Protein AF-A0A0S1X8Y9-F1 (afdb_monomer_lite)

Radius of gyration: 23.54 Å; chains: 1; bounding box: 61×49×36 Å

Foldseek 3Di:
DDDPDPPVLQVVLQVQLPDPPDPHSVVSNVVSVNDDDPVVVVVVVVCCVVVVPPPDDDDDDDDDDDDDDDDDDDDDDPPPPPPPVVVVLLVVLVVLLVLLVVCVVVVVPVVSLVVVLVVLVVVLVVLVVPCVVCVSVNVLSVVSSVCSVVVVSVVSNVVSVVD

Secondary structure (DSSP, 8-state):
---S---HHHHHHHHHHTSTT-S-HHHHHHHTT-PPPHHHHHHHHHHHHHTT------------------------------HHHHHHHHHHHHHHHHHHHHHHHTTT-HHHHHHHHHHHHHHHHHHTTSTTTSHHHHHHHHHHHHHHHTT-HHHHHHHHH--

Sequence (163 aa):
MWPKDHNIKHLRAMREAFSSDTRDPVRTLKAAGIDITEELEELRNIIAEISGKKLKKTKKAKRRKQLTVLKSGQVQNSTEFDTSQGEELRVEAQKLLGILQGLKFANYSTEAVERAVEGLENELSALLENPKENLGLIGLYSTVVYLLREGKFEKLEKFLREL

pLDDT: mean 75.37, std 21.26, range [34.78, 97.56]

Organism: Thermococcus barophilus (NCBI:txid55802)

Structure (mmCIF, N/CA/C/O backbone):
data_AF-A0A0S1X8Y9-F1
#
_entry.id   AF-A0A0S1X8Y9-F1
#
loop_
_atom_site.group_PDB
_atom_site.id
_atom_site.type_symbol
_atom_site.label_atom_id
_atom_site.label_alt_id
_atom_site.label_comp_id
_atom_site.label_asym_id
_atom_site.label_entity_id
_atom_site.label_seq_id
_atom_site.pdbx_PDB_ins_code
_atom_site.Cartn_x
_atom_site.Cartn_y
_atom_site.Cartn_z
_atom_site.occupancy
_atom_site.B_iso_or_equiv
_atom_site.auth_seq_id
_atom_site.auth_comp_id
_atom_site.auth_asym_id
_atom_site.auth_atom_id
_atom_site.pdbx_PDB_model_num
ATOM 1 N N . MET A 1 1 ? 28.430 13.823 -5.086 1.00 38.16 1 MET A N 1
ATOM 2 C CA . MET A 1 1 ? 29.294 14.261 -6.205 1.00 38.16 1 MET A CA 1
ATOM 3 C C . MET A 1 1 ? 29.805 12.998 -6.891 1.00 38.16 1 MET A C 1
ATOM 5 O O . MET A 1 1 ? 30.506 12.238 -6.242 1.00 38.16 1 MET A O 1
ATOM 9 N N . TRP A 1 2 ? 29.356 12.687 -8.111 1.00 44.44 2 TRP A N 1
ATOM 10 C CA . TRP A 1 2 ? 29.771 11.459 -8.813 1.00 44.44 2 TRP A CA 1
ATOM 11 C C . TRP A 1 2 ? 31.185 11.629 -9.410 1.00 44.44 2 TRP A C 1
ATOM 13 O O . TRP A 1 2 ? 31.463 12.706 -9.949 1.00 44.44 2 TRP A O 1
ATOM 23 N N . PRO A 1 3 ? 32.087 10.629 -9.326 1.00 49.31 3 PRO A N 1
ATOM 24 C CA . PRO A 1 3 ? 33.434 10.743 -9.887 1.00 49.31 3 PRO A CA 1
ATOM 25 C C . PRO A 1 3 ? 33.386 10.835 -11.419 1.00 49.31 3 PRO A C 1
ATOM 27 O O . PRO A 1 3 ? 32.669 10.075 -12.065 1.00 49.31 3 PRO A O 1
ATOM 30 N N . LYS A 1 4 ? 34.158 11.761 -12.004 1.00 54.94 4 LYS A N 1
ATOM 31 C CA . LYS A 1 4 ? 34.185 12.039 -13.457 1.00 54.94 4 LYS A CA 1
ATOM 32 C C . LYS A 1 4 ? 34.905 10.960 -14.279 1.00 54.94 4 LYS A C 1
ATOM 34 O O . LYS A 1 4 ? 34.745 10.902 -15.499 1.00 54.94 4 LYS A O 1
ATOM 39 N N . ASP A 1 5 ? 35.642 10.077 -13.614 1.00 57.56 5 ASP A N 1
ATOM 40 C CA . ASP A 1 5 ? 36.358 8.983 -14.253 1.00 57.56 5 ASP A CA 1
ATOM 41 C C . ASP A 1 5 ? 35.433 7.775 -14.390 1.00 57.56 5 ASP A C 1
ATOM 43 O O . ASP A 1 5 ? 35.172 7.044 -13.431 1.00 57.56 5 ASP A O 1
ATOM 47 N N . HIS A 1 6 ? 34.943 7.556 -15.611 1.00 56.53 6 HIS A N 1
ATOM 48 C CA . HIS A 1 6 ? 34.127 6.407 -16.005 1.00 56.53 6 HIS A CA 1
ATOM 49 C C . HIS A 1 6 ? 34.981 5.131 -16.054 1.00 56.53 6 HIS A C 1
ATOM 51 O O . HIS A 1 6 ? 35.112 4.464 -17.082 1.00 56.53 6 HIS A O 1
ATOM 57 N N . ASN A 1 7 ? 35.626 4.792 -14.941 1.00 67.31 7 ASN A N 1
ATOM 58 C CA . ASN A 1 7 ? 36.421 3.590 -14.847 1.00 67.31 7 ASN A CA 1
ATOM 59 C C . ASN A 1 7 ? 35.464 2.399 -14.762 1.00 67.31 7 ASN A C 1
ATOM 61 O O . ASN A 1 7 ? 34.864 2.130 -13.724 1.00 67.31 7 ASN A O 1
ATOM 65 N N . ILE A 1 8 ? 35.329 1.666 -15.868 1.00 66.88 8 ILE A N 1
ATOM 66 C CA . ILE A 1 8 ? 34.498 0.454 -15.985 1.00 66.88 8 ILE A CA 1
ATOM 67 C C . ILE A 1 8 ? 34.817 -0.545 -14.857 1.00 66.88 8 ILE A C 1
ATOM 69 O O . ILE A 1 8 ? 33.945 -1.290 -14.407 1.00 66.88 8 ILE A O 1
ATOM 73 N N . LYS A 1 9 ? 36.057 -0.529 -14.345 1.00 69.56 9 LYS A N 1
ATOM 74 C CA . LYS A 1 9 ? 36.463 -1.327 -13.183 1.00 69.56 9 LYS A CA 1
ATOM 75 C C . LYS A 1 9 ? 35.730 -0.919 -11.901 1.00 69.56 9 LYS A C 1
ATOM 77 O O . LYS A 1 9 ? 35.359 -1.805 -11.143 1.00 69.56 9 LYS A O 1
ATOM 82 N N . HIS A 1 10 ? 35.471 0.371 -11.681 1.00 68.62 10 HIS A N 1
ATOM 83 C CA . HIS A 1 10 ? 34.726 0.857 -10.515 1.00 68.62 10 HIS A CA 1
ATOM 84 C C . HIS A 1 10 ? 33.254 0.448 -10.582 1.00 68.62 10 HIS A C 1
ATOM 86 O O . HIS A 1 10 ? 32.719 -0.048 -9.598 1.00 68.62 10 HIS A O 1
ATOM 92 N N . LEU A 1 11 ? 32.619 0.562 -11.753 1.00 72.31 11 LEU A N 1
ATOM 93 C CA . LEU A 1 11 ? 31.230 0.125 -11.938 1.00 72.31 11 LEU A CA 1
ATOM 94 C C . LEU A 1 11 ? 31.081 -1.385 -11.735 1.00 72.31 11 LEU A C 1
ATOM 96 O O . LEU A 1 11 ? 30.145 -1.841 -11.079 1.00 72.31 11 LEU A O 1
ATOM 100 N N . ARG A 1 12 ? 32.037 -2.171 -12.247 1.00 75.00 12 ARG A N 1
ATOM 101 C CA . ARG A 1 12 ? 32.067 -3.619 -12.017 1.00 75.00 12 ARG A CA 1
ATOM 102 C C . ARG A 1 12 ? 32.260 -3.943 -10.537 1.00 75.00 12 ARG A C 1
ATOM 104 O O . ARG A 1 12 ? 31.556 -4.800 -10.023 1.00 75.00 12 ARG A O 1
ATOM 111 N N . ALA A 1 13 ? 33.154 -3.235 -9.854 1.00 72.94 13 ALA A N 1
ATOM 112 C CA . ALA A 1 13 ? 33.399 -3.435 -8.432 1.00 72.94 13 ALA A CA 1
ATOM 113 C C . ALA A 1 13 ? 32.224 -3.010 -7.547 1.00 72.94 13 ALA A C 1
ATOM 115 O O . ALA A 1 13 ? 31.956 -3.678 -6.557 1.00 72.94 13 ALA A O 1
ATOM 116 N N . MET A 1 14 ? 31.493 -1.951 -7.908 1.00 72.94 14 MET A N 1
ATOM 117 C CA . MET A 1 14 ? 30.247 -1.570 -7.238 1.00 72.94 14 MET A CA 1
ATOM 118 C C . MET A 1 14 ? 29.174 -2.637 -7.434 1.00 72.94 14 MET A C 1
ATOM 120 O O . MET A 1 14 ? 28.587 -3.097 -6.459 1.00 72.94 14 MET A O 1
ATOM 124 N N . ARG A 1 15 ? 28.971 -3.097 -8.675 1.00 73.69 15 ARG A N 1
ATOM 125 C CA . ARG A 1 15 ? 28.034 -4.189 -8.974 1.00 73.69 15 ARG A CA 1
ATOM 126 C C . ARG A 1 15 ? 28.372 -5.454 -8.189 1.00 73.69 15 ARG A C 1
ATOM 128 O O . ARG A 1 15 ? 27.482 -6.128 -7.688 1.00 73.69 15 ARG A O 1
ATOM 135 N N . GLU A 1 16 ? 29.655 -5.775 -8.089 1.00 75.88 16 GLU A N 1
ATOM 136 C CA . GLU A 1 16 ? 30.121 -6.946 -7.362 1.00 75.88 16 GLU A CA 1
ATOM 137 C C . GLU A 1 16 ? 30.002 -6.745 -5.849 1.00 75.88 16 GLU A C 1
ATOM 139 O O . GLU A 1 16 ? 29.570 -7.657 -5.162 1.00 75.88 16 GLU A O 1
ATOM 144 N N . ALA A 1 17 ? 30.272 -5.552 -5.316 1.00 74.94 17 ALA A N 1
ATOM 145 C CA . ALA A 1 17 ? 30.076 -5.240 -3.903 1.00 74.94 17 ALA A CA 1
ATOM 146 C C . ALA A 1 17 ? 28.610 -5.394 -3.467 1.00 74.94 17 ALA A C 1
ATOM 148 O O . ALA A 1 17 ? 28.351 -6.049 -2.465 1.00 74.94 17 ALA A O 1
ATOM 149 N N . PHE A 1 18 ? 27.655 -4.863 -4.233 1.00 77.50 18 PHE A N 1
ATOM 150 C CA . PHE A 1 18 ? 26.223 -4.934 -3.906 1.00 77.50 18 PHE A CA 1
ATOM 151 C C . PHE A 1 18 ? 25.539 -6.246 -4.321 1.00 77.50 18 PHE A C 1
ATOM 153 O O . PHE A 1 18 ? 24.332 -6.388 -4.143 1.00 77.50 18 PHE A O 1
ATOM 160 N N . SER A 1 19 ? 26.285 -7.214 -4.860 1.00 77.31 19 SER A N 1
ATOM 161 C CA . SER A 1 19 ? 25.747 -8.544 -5.147 1.00 77.31 19 SER A CA 1
ATOM 162 C C . SER A 1 19 ? 25.397 -9.288 -3.854 1.00 77.31 19 SER A C 1
ATOM 164 O O . SER A 1 19 ? 26.156 -9.254 -2.883 1.00 77.31 19 SER A O 1
ATOM 166 N N . SER A 1 20 ? 24.289 -10.034 -3.870 1.00 69.69 20 SER A N 1
ATOM 167 C CA . SER A 1 20 ? 23.832 -10.902 -2.773 1.00 69.69 20 SER A C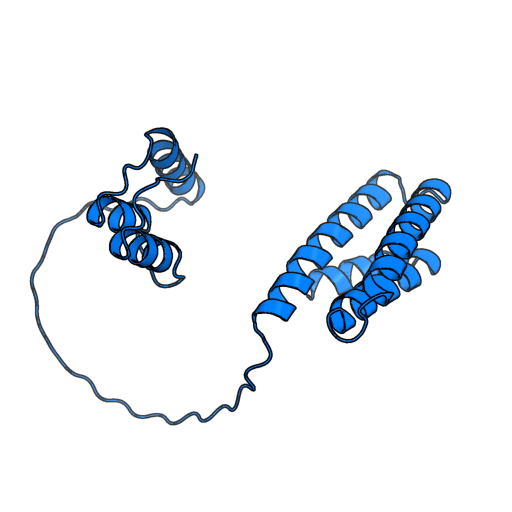A 1
ATOM 168 C C . SER A 1 20 ? 24.861 -11.957 -2.354 1.00 69.69 20 SER A C 1
ATOM 170 O O . SER A 1 20 ? 24.850 -12.426 -1.217 1.00 69.69 20 SER A O 1
ATOM 172 N N . ASP A 1 21 ? 25.773 -12.305 -3.261 1.00 74.75 21 ASP A N 1
ATOM 173 C CA . ASP A 1 21 ? 26.797 -13.330 -3.049 1.00 74.75 21 ASP A CA 1
ATOM 174 C C . ASP A 1 21 ? 28.067 -12.775 -2.385 1.00 74.75 21 ASP A C 1
ATOM 176 O O . ASP A 1 21 ? 28.965 -13.526 -1.978 1.00 74.75 21 ASP A O 1
ATOM 180 N N . THR A 1 22 ? 28.170 -11.450 -2.256 1.00 72.75 22 THR A N 1
ATOM 181 C CA . THR A 1 22 ? 29.396 -10.804 -1.805 1.00 72.75 22 THR A CA 1
ATOM 182 C C . THR A 1 22 ? 29.463 -10.725 -0.294 1.00 72.75 22 THR A C 1
ATOM 184 O O . THR A 1 22 ? 28.776 -9.968 0.385 1.00 72.75 22 THR A O 1
ATOM 187 N N . ARG A 1 23 ? 30.391 -11.511 0.247 1.00 67.94 23 ARG A N 1
ATOM 188 C CA . ARG A 1 23 ? 30.597 -11.657 1.689 1.00 67.94 23 ARG A CA 1
ATOM 189 C C . ARG A 1 23 ? 31.201 -10.419 2.365 1.00 67.94 23 ARG A C 1
ATOM 191 O O . ARG A 1 23 ? 31.077 -10.296 3.580 1.00 67.94 23 ARG A O 1
ATOM 198 N N . ASP A 1 24 ? 31.897 -9.555 1.619 1.00 75.00 24 ASP A N 1
ATOM 199 C CA . ASP A 1 24 ? 32.480 -8.310 2.146 1.00 75.00 24 ASP A CA 1
ATOM 200 C C . ASP A 1 24 ? 32.542 -7.206 1.059 1.00 75.00 24 ASP A C 1
ATOM 202 O O . ASP A 1 24 ? 33.555 -7.090 0.359 1.00 75.00 24 ASP A O 1
ATOM 206 N N . PRO A 1 25 ? 31.467 -6.409 0.891 1.00 72.62 25 PRO A N 1
ATOM 207 C CA . PRO A 1 25 ? 31.355 -5.375 -0.147 1.00 72.62 25 PRO A CA 1
ATOM 208 C C . PRO A 1 25 ? 32.476 -4.333 -0.093 1.00 72.62 25 PRO A C 1
ATOM 210 O O . PRO A 1 25 ? 33.023 -3.932 -1.119 1.00 72.62 25 PRO A O 1
ATOM 213 N N . VAL A 1 26 ? 32.873 -3.934 1.115 1.00 72.88 26 VAL A N 1
ATOM 214 C CA . VAL A 1 26 ? 33.892 -2.902 1.361 1.00 72.88 26 VAL A CA 1
ATOM 215 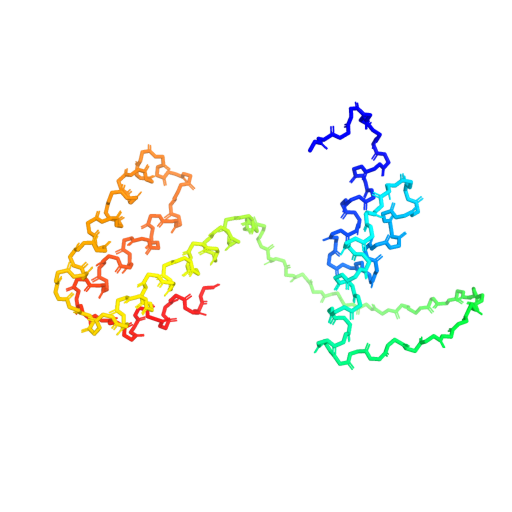C C . VAL A 1 26 ? 35.254 -3.353 0.838 1.00 72.88 26 VAL A C 1
ATOM 217 O O . VAL A 1 26 ? 35.996 -2.583 0.228 1.00 72.88 26 VAL A O 1
ATOM 220 N N . ARG A 1 27 ? 35.583 -4.637 1.011 1.00 73.75 27 ARG A N 1
ATOM 221 C CA . ARG A 1 27 ? 36.835 -5.201 0.501 1.00 73.75 27 ARG A CA 1
ATOM 222 C C . ARG A 1 27 ? 36.885 -5.203 -1.028 1.00 73.75 27 ARG A C 1
ATOM 224 O O . ARG A 1 27 ? 37.957 -4.975 -1.588 1.00 73.75 27 ARG A O 1
ATOM 231 N N . THR A 1 28 ? 35.752 -5.442 -1.682 1.00 74.44 28 THR A N 1
ATOM 232 C CA . THR A 1 28 ? 35.612 -5.401 -3.145 1.00 74.44 28 THR A CA 1
ATOM 233 C C . THR A 1 28 ? 35.786 -3.979 -3.682 1.00 74.44 28 THR A C 1
ATOM 235 O O . THR A 1 28 ? 36.526 -3.774 -4.643 1.00 74.44 28 THR A O 1
ATOM 238 N N . LEU A 1 29 ? 35.199 -2.985 -3.010 1.00 74.62 29 LEU A N 1
ATOM 239 C CA . LEU A 1 29 ? 35.334 -1.566 -3.358 1.00 74.62 29 LEU A CA 1
ATOM 240 C C . LEU A 1 29 ? 36.777 -1.058 -3.169 1.00 74.62 29 LEU A C 1
ATOM 242 O O . LEU A 1 29 ? 37.345 -0.454 -4.080 1.00 74.62 29 LEU A O 1
ATOM 246 N N . LYS A 1 30 ? 37.429 -1.412 -2.053 1.00 73.19 30 LYS A N 1
ATOM 247 C CA . LYS A 1 30 ? 38.832 -1.048 -1.777 1.00 73.19 30 LYS A CA 1
ATOM 248 C C . LYS A 1 30 ? 39.813 -1.696 -2.758 1.00 73.19 30 LYS A C 1
ATOM 250 O O . LYS A 1 30 ? 40.780 -1.067 -3.178 1.00 73.19 30 LYS A O 1
ATOM 255 N N . ALA A 1 31 ? 39.561 -2.942 -3.169 1.00 71.81 31 ALA A N 1
ATOM 256 C CA . ALA A 1 31 ? 40.365 -3.629 -4.185 1.00 71.81 31 ALA A CA 1
ATOM 257 C C . ALA A 1 31 ? 40.266 -2.974 -5.574 1.00 71.81 31 ALA A C 1
ATOM 259 O O . ALA A 1 31 ? 41.164 -3.144 -6.399 1.00 71.81 31 ALA A O 1
ATOM 260 N N . ALA A 1 32 ? 39.195 -2.220 -5.822 1.00 68.06 32 ALA A N 1
ATOM 261 C CA . ALA A 1 32 ? 38.978 -1.487 -7.058 1.00 68.06 32 ALA A CA 1
ATOM 262 C C . ALA A 1 32 ? 39.519 -0.052 -7.033 1.00 68.06 32 ALA A C 1
ATOM 264 O O . ALA A 1 32 ? 39.381 0.640 -8.036 1.00 68.06 32 ALA A O 1
ATOM 265 N N . GLY A 1 33 ? 40.146 0.381 -5.931 1.00 63.72 33 GLY A N 1
ATOM 266 C CA . GLY A 1 33 ? 40.657 1.745 -5.780 1.00 63.72 33 GLY A CA 1
ATOM 267 C C . GLY A 1 33 ? 39.565 2.788 -5.534 1.00 63.72 33 GLY A C 1
ATOM 268 O O . GLY A 1 33 ? 39.816 3.97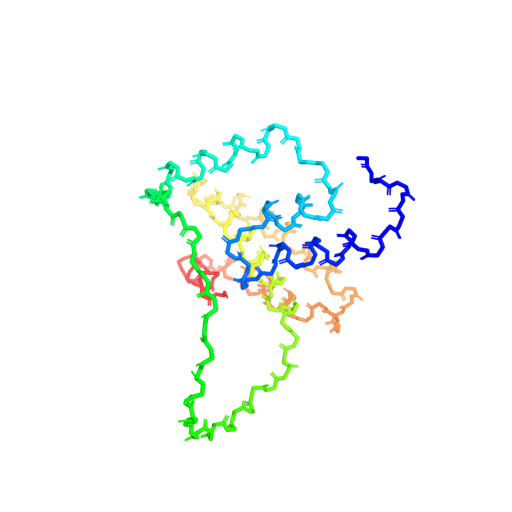5 -5.718 1.00 63.72 33 GLY A O 1
ATOM 269 N N . ILE A 1 34 ? 38.361 2.357 -5.141 1.00 68.25 34 ILE A N 1
ATOM 270 C CA . ILE A 1 34 ? 37.293 3.259 -4.708 1.00 68.25 34 ILE A CA 1
ATOM 271 C C . ILE A 1 34 ? 37.588 3.611 -3.255 1.00 68.25 34 ILE A C 1
ATOM 273 O O . ILE A 1 34 ? 37.580 2.728 -2.394 1.00 68.25 34 ILE A O 1
ATOM 277 N N . ASP A 1 35 ? 37.890 4.883 -3.011 1.00 60.44 35 ASP A N 1
ATOM 278 C CA . ASP A 1 35 ? 38.137 5.378 -1.664 1.00 60.44 35 ASP A CA 1
ATOM 279 C C . ASP A 1 35 ? 36.817 5.390 -0.891 1.00 60.44 35 ASP A C 1
ATOM 281 O O . ASP A 1 35 ? 35.815 5.956 -1.334 1.00 60.44 35 ASP A O 1
ATOM 285 N N . ILE A 1 36 ? 36.803 4.685 0.231 1.00 60.72 36 ILE A N 1
ATOM 286 C CA . ILE A 1 36 ? 35.636 4.544 1.097 1.00 60.72 36 ILE A CA 1
ATOM 287 C C . ILE A 1 36 ? 35.893 5.485 2.264 1.00 60.72 36 ILE A C 1
ATOM 289 O O . ILE A 1 36 ? 36.907 5.351 2.944 1.00 60.72 36 ILE A O 1
ATOM 293 N N . THR A 1 37 ? 35.007 6.457 2.456 1.00 64.50 37 THR A N 1
ATOM 294 C CA . THR A 1 37 ? 35.100 7.432 3.546 1.00 64.50 37 THR A CA 1
ATOM 295 C C . THR A 1 37 ? 35.057 6.738 4.911 1.00 64.50 37 THR A C 1
ATOM 297 O O . THR A 1 37 ? 34.397 5.709 5.065 1.00 64.50 37 THR A O 1
ATOM 300 N N . GLU A 1 38 ? 35.748 7.304 5.908 1.00 60.34 38 GLU A N 1
ATOM 301 C CA . GLU A 1 38 ? 35.846 6.758 7.277 1.00 60.34 38 GLU A CA 1
ATOM 302 C C . GLU A 1 38 ? 34.462 6.474 7.897 1.00 60.34 38 GLU A C 1
ATOM 304 O O . GLU A 1 38 ? 34.267 5.447 8.547 1.00 60.34 38 GLU A O 1
ATOM 309 N N . GLU A 1 39 ? 33.458 7.289 7.560 1.00 54.75 39 GLU A N 1
ATOM 310 C CA . GLU A 1 39 ? 32.051 7.131 7.960 1.00 54.75 39 GLU A CA 1
ATOM 311 C C . GLU A 1 39 ? 31.454 5.751 7.594 1.00 54.75 39 GLU A C 1
ATOM 313 O O . GLU A 1 39 ? 30.654 5.181 8.337 1.00 54.75 39 GLU A O 1
ATOM 318 N N . LEU A 1 40 ? 31.857 5.159 6.463 1.00 62.31 40 LEU A N 1
ATOM 319 C CA . LEU A 1 40 ? 31.381 3.838 6.030 1.00 62.31 40 LEU A CA 1
ATOM 320 C C . LEU A 1 40 ? 32.097 2.686 6.756 1.00 62.31 40 LEU A C 1
ATOM 322 O O . LEU A 1 40 ? 31.519 1.605 6.918 1.00 62.31 40 LEU A O 1
ATOM 326 N N . GLU A 1 41 ? 33.334 2.895 7.222 1.00 63.00 41 GLU A N 1
ATOM 327 C CA . GLU A 1 41 ? 34.033 1.926 8.076 1.00 63.00 41 GLU A CA 1
ATOM 328 C C . GLU A 1 41 ? 33.424 1.893 9.489 1.00 63.00 41 GLU A C 1
ATOM 330 O O . GLU A 1 41 ? 33.277 0.814 10.075 1.00 63.00 41 GLU A O 1
ATOM 335 N N . GLU A 1 42 ? 32.984 3.044 9.999 1.00 65.88 42 GLU A N 1
ATOM 336 C CA . GLU A 1 42 ? 32.253 3.154 11.265 1.00 65.88 42 GLU A CA 1
ATOM 337 C C . GLU A 1 42 ? 30.896 2.446 11.202 1.00 65.88 42 GLU A C 1
ATOM 339 O O . GLU A 1 42 ? 30.589 1.622 12.069 1.00 65.88 42 GLU A O 1
ATOM 344 N N . LEU A 1 43 ? 30.129 2.650 10.126 1.00 65.12 43 LEU A N 1
ATOM 345 C CA . LEU A 1 43 ? 28.861 1.947 9.903 1.00 65.12 43 LEU A CA 1
ATOM 346 C C . LEU A 1 43 ? 29.038 0.423 9.861 1.00 65.12 43 LEU A C 1
ATOM 348 O O . LEU A 1 43 ? 28.205 -0.308 10.398 1.00 65.12 43 LEU A O 1
ATOM 352 N N . ARG A 1 44 ? 30.145 -0.088 9.302 1.00 64.81 44 ARG A N 1
ATOM 353 C CA . ARG A 1 44 ? 30.459 -1.528 9.342 1.00 64.81 44 ARG A CA 1
ATOM 354 C C . ARG A 1 44 ? 30.679 -2.027 10.767 1.00 64.81 44 ARG A C 1
ATOM 356 O O . ARG A 1 44 ? 30.215 -3.120 11.092 1.00 64.81 44 ARG A O 1
ATOM 363 N N . ASN A 1 45 ? 31.393 -1.270 11.597 1.00 68.31 45 ASN A N 1
ATOM 364 C CA . ASN A 1 45 ? 31.625 -1.654 12.989 1.00 68.31 45 ASN A CA 1
ATOM 365 C C . ASN A 1 45 ? 30.316 -1.645 13.788 1.00 68.31 45 ASN A C 1
ATOM 367 O O . ASN A 1 45 ? 30.043 -2.620 14.486 1.00 68.31 45 ASN A O 1
ATOM 371 N N . ILE A 1 46 ? 29.465 -0.635 13.586 1.00 66.81 46 ILE A N 1
ATOM 372 C CA . ILE A 1 46 ? 28.143 -0.532 14.222 1.00 66.81 46 ILE A CA 1
ATOM 373 C C . ILE A 1 46 ? 27.231 -1.689 13.783 1.00 66.81 46 ILE A C 1
ATOM 375 O O . ILE A 1 46 ? 26.617 -2.351 14.617 1.00 66.81 46 ILE A O 1
ATOM 379 N N . ILE A 1 47 ? 27.180 -2.011 12.486 1.00 63.06 47 ILE A N 1
ATOM 380 C CA . ILE A 1 47 ? 26.379 -3.137 11.975 1.00 63.06 47 ILE A CA 1
ATOM 381 C C . ILE A 1 47 ? 26.916 -4.477 12.496 1.00 63.06 47 ILE A C 1
ATOM 383 O O . ILE A 1 47 ? 26.133 -5.365 12.830 1.00 63.06 47 ILE A O 1
ATOM 387 N N . ALA A 1 48 ? 28.237 -4.649 12.591 1.00 60.91 48 ALA A N 1
ATOM 388 C CA . ALA A 1 48 ? 28.835 -5.863 13.146 1.00 60.91 48 ALA A CA 1
ATOM 389 C C . ALA A 1 48 ? 28.533 -6.031 14.647 1.00 60.91 48 ALA A C 1
ATOM 391 O O . ALA A 1 48 ? 28.338 -7.161 15.105 1.00 60.91 48 ALA A O 1
ATOM 392 N N . GLU A 1 49 ? 28.460 -4.923 15.385 1.00 60.47 49 GLU A N 1
ATOM 393 C CA . GLU A 1 49 ? 28.095 -4.871 16.800 1.00 60.47 49 GLU A CA 1
ATOM 394 C C . GLU A 1 49 ? 26.609 -5.190 17.017 1.00 60.47 49 GLU A C 1
ATOM 396 O O . GLU A 1 49 ? 26.288 -6.109 17.772 1.00 60.47 49 GLU A O 1
ATOM 401 N N . ILE A 1 50 ? 25.709 -4.544 16.267 1.00 60.25 50 ILE A N 1
ATOM 402 C CA . ILE A 1 50 ? 24.256 -4.789 16.325 1.00 60.25 50 ILE A CA 1
ATOM 403 C C . ILE A 1 50 ? 23.910 -6.206 15.845 1.00 60.25 50 ILE A C 1
ATOM 405 O O . ILE A 1 50 ? 23.071 -6.885 16.433 1.00 60.25 50 ILE A O 1
ATOM 409 N N . SER A 1 51 ? 24.577 -6.699 14.797 1.00 47.91 51 SER A N 1
ATOM 410 C CA . SER A 1 51 ? 24.311 -8.030 14.235 1.00 47.91 51 SER A CA 1
ATOM 411 C C . SER A 1 51 ? 24.800 -9.177 15.135 1.00 47.91 51 SER A C 1
ATOM 413 O O . SER A 1 51 ? 24.599 -10.341 14.772 1.00 47.91 51 SER A O 1
ATOM 415 N N . GLY A 1 52 ? 25.501 -8.905 16.245 1.00 49.53 52 GLY A N 1
ATOM 416 C CA . GLY A 1 52 ? 26.063 -9.932 17.133 1.00 49.53 52 GLY A CA 1
ATOM 417 C C . GLY A 1 52 ? 27.090 -10.855 16.457 1.00 49.53 52 GLY A C 1
ATOM 418 O O . GLY A 1 52 ? 27.534 -11.854 17.033 1.00 49.53 52 GLY A O 1
ATOM 419 N N . LYS A 1 53 ? 27.497 -10.546 15.220 1.00 48.53 53 LYS A N 1
ATOM 420 C CA . LYS A 1 53 ? 28.445 -11.345 14.448 1.00 48.53 53 LYS A CA 1
ATOM 421 C C . LYS A 1 53 ? 29.855 -10.957 14.869 1.00 48.53 53 LYS A C 1
ATOM 423 O O . LYS A 1 53 ? 30.513 -10.138 14.236 1.00 48.53 53 LYS A O 1
ATOM 428 N N . LYS A 1 54 ? 30.357 -11.617 15.918 1.00 45.88 54 LYS A N 1
ATOM 429 C CA . LYS A 1 54 ? 31.789 -11.622 16.251 1.00 45.88 54 LYS A CA 1
ATOM 430 C C . LYS A 1 54 ? 32.598 -12.039 15.018 1.00 45.88 54 LYS A C 1
ATOM 432 O O . LYS A 1 54 ? 32.655 -13.217 14.661 1.00 45.88 54 LYS A O 1
ATOM 437 N N . LEU A 1 55 ? 33.268 -11.075 14.393 1.00 44.97 55 LEU A N 1
ATOM 438 C CA . LEU A 1 55 ? 34.289 -11.317 13.381 1.00 44.97 55 LEU A CA 1
ATOM 439 C C . LEU A 1 55 ? 35.456 -12.072 14.029 1.00 44.97 55 LEU A C 1
ATOM 441 O O . LEU A 1 55 ? 36.331 -11.491 14.673 1.00 44.97 55 LEU A O 1
ATOM 445 N N . LYS A 1 56 ? 35.492 -13.394 13.837 1.00 41.81 56 LYS A N 1
ATOM 446 C CA . LYS A 1 56 ? 36.706 -14.180 14.065 1.00 41.81 56 LYS A CA 1
ATOM 447 C C . LYS A 1 56 ? 37.748 -13.756 13.029 1.00 41.81 56 LYS A C 1
ATOM 449 O O . LYS A 1 56 ? 37.705 -14.166 11.871 1.00 41.81 56 LYS A O 1
ATOM 454 N N . LYS A 1 57 ? 38.714 -12.946 13.461 1.00 47.66 57 LYS A N 1
ATOM 455 C CA . LYS A 1 57 ? 40.008 -12.824 12.786 1.00 47.66 57 LYS A CA 1
ATOM 456 C C . LYS A 1 57 ? 40.682 -14.196 12.818 1.00 47.66 57 LYS A C 1
ATOM 458 O O . LYS A 1 57 ? 41.105 -14.593 13.892 1.00 47.66 57 LYS A O 1
ATOM 463 N N . THR A 1 58 ? 40.874 -14.858 11.675 1.00 39.09 58 THR A N 1
ATOM 464 C CA . THR A 1 58 ? 42.075 -15.687 11.445 1.00 39.09 58 THR A CA 1
ATOM 465 C C . THR A 1 58 ? 42.288 -16.069 9.974 1.00 39.09 58 THR A C 1
ATOM 467 O O . THR A 1 58 ? 41.560 -16.854 9.387 1.00 39.09 58 THR A O 1
ATOM 470 N N . LYS A 1 59 ? 43.388 -15.516 9.446 1.00 38.94 59 LYS A N 1
ATOM 471 C CA . LYS A 1 59 ? 44.497 -16.163 8.717 1.00 38.94 59 LYS A CA 1
ATOM 472 C C . LYS A 1 59 ? 44.227 -16.929 7.404 1.00 38.94 59 LYS A C 1
ATOM 474 O O . LYS A 1 59 ? 43.535 -17.933 7.330 1.00 38.94 59 LYS A O 1
ATOM 479 N N . LYS A 1 60 ? 44.959 -16.453 6.389 1.00 39.66 60 LYS A N 1
ATOM 480 C CA . LYS A 1 60 ? 45.284 -17.054 5.087 1.00 39.66 60 LYS A CA 1
ATOM 481 C C . LYS A 1 60 ? 45.558 -18.566 5.178 1.00 39.66 60 LYS A C 1
ATOM 483 O O . LYS A 1 60 ? 46.439 -18.967 5.933 1.00 39.66 60 LYS A O 1
ATOM 488 N N . ALA A 1 61 ? 44.950 -19.356 4.292 1.00 35.97 61 ALA A N 1
ATOM 489 C CA . ALA A 1 61 ? 45.498 -20.647 3.875 1.00 35.97 61 ALA A CA 1
ATOM 490 C C . ALA A 1 61 ? 45.107 -20.997 2.424 1.00 35.97 61 ALA A C 1
ATOM 492 O O . ALA A 1 61 ? 43.961 -20.881 2.006 1.00 35.97 61 ALA A O 1
ATOM 493 N N . LYS A 1 62 ? 46.145 -21.376 1.676 1.00 37.59 62 LYS A N 1
ATOM 494 C CA . LYS A 1 62 ? 46.251 -21.854 0.288 1.00 37.59 62 LYS A CA 1
ATOM 495 C C . LYS A 1 62 ? 45.166 -22.839 -0.197 1.00 37.59 62 LYS A C 1
ATOM 497 O O . LYS A 1 62 ? 44.848 -23.799 0.488 1.00 37.59 62 LYS A O 1
ATOM 502 N N . ARG A 1 63 ? 44.796 -22.662 -1.479 1.00 43.16 63 ARG A N 1
ATOM 503 C CA . ARG A 1 63 ? 44.573 -23.672 -2.548 1.00 43.16 63 ARG A CA 1
ATOM 504 C C . ARG A 1 63 ? 44.435 -25.148 -2.115 1.00 43.16 63 ARG A C 1
ATOM 506 O O . ARG A 1 63 ? 45.442 -25.749 -1.748 1.00 43.16 63 ARG A O 1
ATOM 513 N N . ARG A 1 64 ? 43.322 -25.793 -2.499 1.00 41.41 64 ARG A N 1
ATOM 514 C CA . ARG A 1 64 ? 43.356 -27.055 -3.272 1.00 41.41 64 ARG A CA 1
ATOM 515 C C . ARG A 1 64 ? 42.000 -27.388 -3.910 1.00 41.41 64 ARG A C 1
ATOM 517 O O . ARG A 1 64 ? 40.960 -27.233 -3.290 1.00 41.41 64 ARG A O 1
ATOM 524 N N . LYS A 1 65 ? 42.070 -27.819 -5.172 1.00 43.81 65 LYS A N 1
ATOM 525 C CA . LYS A 1 65 ? 40.989 -28.378 -5.996 1.00 43.81 65 LYS A CA 1
ATOM 526 C C . LYS A 1 65 ? 40.465 -29.690 -5.398 1.00 43.81 65 LYS A C 1
ATOM 528 O O . LYS A 1 65 ? 41.296 -30.473 -4.946 1.00 43.81 65 LYS A O 1
ATOM 533 N N . GLN A 1 66 ? 39.163 -29.941 -5.541 1.00 39.53 66 GLN A N 1
ATOM 534 C CA . GLN A 1 66 ? 38.503 -31.222 -5.879 1.00 39.53 66 GLN A CA 1
ATOM 535 C C . GLN A 1 66 ? 36.989 -30.934 -5.875 1.00 39.53 66 GLN A C 1
ATOM 537 O O . GLN A 1 66 ? 36.463 -30.471 -4.874 1.00 39.53 66 GLN A O 1
ATOM 542 N N . LEU A 1 67 ? 36.326 -30.837 -7.029 1.00 45.69 67 LEU A N 1
ATOM 543 C CA . LEU A 1 67 ? 35.730 -31.948 -7.784 1.00 45.69 67 LEU A CA 1
ATOM 544 C C . LEU A 1 67 ? 34.905 -32.895 -6.899 1.00 45.69 67 LEU A C 1
ATOM 546 O O . LEU A 1 67 ? 35.419 -33.897 -6.417 1.00 45.69 67 LEU A O 1
ATOM 550 N N . THR A 1 68 ? 33.611 -32.610 -6.788 1.00 40.19 68 THR A N 1
ATOM 551 C CA . THR A 1 68 ? 32.575 -33.630 -6.622 1.00 40.19 68 THR A CA 1
ATOM 552 C C . THR A 1 68 ? 31.378 -33.262 -7.488 1.00 40.19 68 THR A C 1
ATOM 554 O O . THR A 1 68 ? 30.719 -32.241 -7.322 1.00 40.19 68 THR A O 1
ATOM 557 N N . VAL A 1 69 ? 31.172 -34.123 -8.477 1.00 45.25 69 VAL A N 1
ATOM 558 C CA . VAL A 1 69 ? 29.945 -34.319 -9.242 1.00 45.25 69 VAL A CA 1
ATOM 559 C C . VAL A 1 69 ? 28.812 -34.617 -8.265 1.00 45.25 69 VAL A C 1
ATOM 561 O O . VAL A 1 69 ? 29.009 -35.461 -7.400 1.00 45.25 69 VAL A O 1
ATOM 564 N N . LEU A 1 70 ? 27.639 -34.007 -8.442 1.00 40.97 70 LEU A N 1
ATOM 565 C CA . LEU A 1 70 ? 26.361 -34.710 -8.334 1.00 40.97 70 LEU A CA 1
ATOM 566 C C . LEU A 1 70 ? 25.269 -33.955 -9.096 1.00 40.97 70 LEU A C 1
ATOM 568 O O . LEU A 1 70 ? 25.233 -32.733 -9.189 1.00 40.97 70 LEU A O 1
ATOM 572 N N . LYS A 1 71 ? 24.449 -34.782 -9.724 1.00 43.59 71 LYS A N 1
ATOM 573 C CA . LYS A 1 71 ? 23.527 -34.542 -10.817 1.00 43.59 71 LYS A CA 1
ATOM 574 C C . LYS A 1 71 ? 22.115 -34.516 -10.242 1.00 43.59 71 LYS A C 1
ATOM 576 O O . LYS A 1 71 ? 21.681 -35.519 -9.694 1.00 43.59 71 LYS A O 1
ATOM 581 N N . SER A 1 72 ? 21.409 -33.413 -10.437 1.00 34.78 72 SER A N 1
ATOM 582 C CA . SER A 1 72 ? 19.943 -33.311 -10.433 1.00 34.78 72 SER A CA 1
ATOM 583 C C . SER A 1 72 ? 19.640 -31.893 -10.924 1.00 34.78 72 SER A C 1
ATOM 585 O O . SER A 1 72 ? 20.004 -30.930 -10.268 1.00 34.78 72 SER A O 1
ATOM 587 N N . GLY A 1 73 ? 19.127 -31.671 -12.128 1.00 38.78 73 GLY A N 1
ATOM 588 C CA . GLY A 1 73 ? 17.924 -32.330 -12.608 1.00 38.78 73 GLY A CA 1
ATOM 589 C C . GLY A 1 73 ? 16.708 -31.712 -11.926 1.00 38.78 73 GLY A C 1
ATOM 590 O O . GLY A 1 73 ? 15.942 -32.434 -11.306 1.00 38.78 73 GLY A O 1
ATOM 591 N N . GLN A 1 74 ? 16.559 -30.388 -12.005 1.00 38.88 74 GLN A N 1
ATOM 592 C CA . GLN A 1 74 ? 15.282 -29.734 -11.763 1.00 38.88 74 GLN A CA 1
ATOM 593 C C . GLN A 1 74 ? 15.131 -28.584 -12.758 1.00 38.88 74 GLN A C 1
ATOM 595 O O . GLN A 1 74 ? 15.628 -27.478 -12.575 1.00 38.88 74 GLN A O 1
ATOM 600 N N . VAL A 1 75 ? 14.482 -28.918 -13.870 1.00 47.38 75 VAL A N 1
ATOM 601 C CA . VAL A 1 75 ? 13.789 -27.955 -14.717 1.00 47.38 75 VAL A CA 1
ATOM 602 C C . VAL A 1 75 ? 12.609 -27.448 -13.893 1.00 47.38 75 VAL A C 1
ATOM 604 O O . VAL A 1 75 ? 11.638 -28.166 -13.673 1.00 47.38 75 VAL A O 1
ATOM 607 N N . GLN A 1 76 ? 12.732 -26.225 -13.400 1.00 41.66 76 GLN A N 1
ATOM 608 C CA . GLN A 1 76 ? 11.623 -25.321 -13.120 1.00 41.66 76 GLN A CA 1
ATOM 609 C C . GLN A 1 76 ? 12.072 -24.035 -13.823 1.00 41.66 76 GLN A C 1
ATOM 611 O O . GLN A 1 76 ? 12.986 -23.369 -13.364 1.00 41.66 76 GLN A O 1
ATOM 616 N N . ASN A 1 77 ? 11.694 -23.783 -15.076 1.00 41.91 77 ASN A N 1
ATOM 617 C CA . ASN A 1 77 ? 10.399 -23.203 -15.435 1.00 41.91 77 ASN A CA 1
ATOM 618 C C . ASN A 1 77 ? 9.841 -22.276 -14.340 1.00 41.91 77 ASN A C 1
ATOM 620 O O . ASN A 1 77 ? 8.679 -22.377 -13.969 1.00 41.91 77 ASN A O 1
ATOM 624 N N . SER A 1 78 ? 10.670 -21.379 -13.808 1.00 42.50 78 SER A N 1
ATOM 625 C CA . SER A 1 78 ? 10.196 -20.093 -13.314 1.00 42.50 78 SER A CA 1
ATOM 626 C C . SER A 1 78 ? 10.349 -19.119 -14.468 1.00 42.50 78 SER A C 1
ATOM 628 O O . SER A 1 78 ? 11.453 -18.679 -14.784 1.00 42.50 78 SER A O 1
ATOM 630 N N . THR A 1 79 ? 9.228 -18.877 -15.139 1.00 42.03 79 THR A N 1
ATOM 631 C CA . THR A 1 79 ? 8.984 -17.716 -15.983 1.00 42.03 79 THR A CA 1
ATOM 632 C C . THR A 1 79 ? 9.751 -16.526 -15.420 1.00 42.03 79 THR A C 1
ATOM 634 O O . THR A 1 79 ? 9.606 -16.211 -14.239 1.00 42.03 79 THR A O 1
ATOM 637 N N . GLU A 1 80 ? 10.583 -15.914 -16.255 1.00 43.38 80 GLU A N 1
ATOM 638 C CA . GLU A 1 80 ? 11.211 -14.616 -16.033 1.00 43.38 80 GLU A CA 1
ATOM 639 C C . GLU A 1 80 ? 10.090 -13.566 -15.927 1.00 43.38 80 GLU A C 1
ATOM 641 O O . GLU A 1 80 ? 9.817 -12.811 -16.852 1.00 43.38 80 GLU A O 1
ATOM 646 N N . PHE A 1 81 ? 9.337 -13.602 -14.828 1.00 41.62 81 PHE A N 1
ATOM 647 C CA . PHE A 1 81 ? 8.432 -12.540 -14.440 1.00 41.62 81 PHE A CA 1
ATOM 648 C C . PHE A 1 81 ? 9.308 -11.499 -13.771 1.00 41.62 81 PHE A C 1
ATOM 650 O O . PHE A 1 81 ? 9.815 -11.707 -12.670 1.00 41.62 81 PHE A O 1
ATOM 657 N N . ASP A 1 82 ? 9.546 -10.453 -14.546 1.00 50.09 82 ASP A N 1
ATOM 658 C CA . ASP A 1 82 ? 10.255 -9.223 -14.250 1.00 50.09 82 ASP A CA 1
ATOM 659 C C . ASP A 1 82 ? 10.441 -8.967 -12.742 1.00 50.09 82 ASP A C 1
ATOM 661 O O . ASP A 1 82 ? 9.581 -8.403 -12.061 1.00 50.09 82 ASP A O 1
ATOM 665 N N . THR A 1 83 ? 11.578 -9.413 -12.194 1.00 58.00 83 THR A N 1
ATOM 666 C CA . THR A 1 83 ? 11.951 -9.227 -10.778 1.00 58.00 83 THR A CA 1
ATOM 667 C C . THR A 1 83 ? 11.876 -7.761 -10.346 1.00 58.00 83 THR A C 1
ATOM 669 O O . THR A 1 83 ? 11.715 -7.476 -9.164 1.00 58.00 83 THR A O 1
ATOM 672 N N . SER A 1 84 ? 11.954 -6.833 -11.299 1.00 65.50 84 SER A N 1
ATOM 673 C CA . SER A 1 84 ? 11.854 -5.395 -11.078 1.00 65.50 84 SER A CA 1
ATOM 674 C C . SER A 1 84 ? 10.450 -4.939 -10.672 1.00 65.50 84 SER A C 1
ATOM 676 O O . SER A 1 84 ? 10.336 -4.125 -9.760 1.00 65.50 84 SER A O 1
ATOM 678 N N . GLN A 1 85 ? 9.387 -5.494 -11.267 1.00 65.44 85 GLN A N 1
ATOM 679 C CA . GLN A 1 85 ? 8.013 -5.106 -10.918 1.00 65.44 85 GLN A CA 1
ATOM 680 C C . GLN A 1 85 ? 7.596 -5.632 -9.539 1.00 65.44 85 GLN A C 1
ATOM 682 O O . GLN A 1 85 ? 6.870 -4.965 -8.806 1.00 65.44 85 GLN A O 1
ATOM 687 N N . GLY A 1 86 ? 8.078 -6.818 -9.153 1.00 78.75 86 GLY A N 1
ATOM 688 C CA . GLY A 1 86 ? 7.819 -7.374 -7.821 1.00 78.75 86 GLY A CA 1
ATOM 689 C C . GLY A 1 86 ? 8.458 -6.553 -6.697 1.00 78.75 86 GLY A C 1
ATOM 690 O O . GLY A 1 86 ? 7.832 -6.332 -5.663 1.00 78.75 86 GLY A O 1
ATOM 691 N N . GLU A 1 87 ? 9.682 -6.066 -6.908 1.00 85.25 87 GLU A N 1
ATOM 692 C CA . GLU A 1 87 ? 10.368 -5.198 -5.944 1.00 85.25 87 GLU A CA 1
ATOM 693 C C . GLU A 1 87 ? 9.692 -3.823 -5.827 1.00 85.25 87 GLU A C 1
ATOM 695 O O . GLU A 1 87 ? 9.515 -3.325 -4.718 1.00 85.25 87 GLU A O 1
ATOM 700 N N . GLU A 1 88 ? 9.235 -3.236 -6.938 1.00 90.88 88 GLU A N 1
ATOM 701 C CA . GLU A 1 88 ? 8.488 -1.970 -6.922 1.00 90.88 88 GLU A CA 1
ATOM 702 C C . GLU A 1 88 ? 7.180 -2.083 -6.123 1.00 90.88 88 GLU A C 1
ATOM 704 O O . GLU A 1 88 ? 6.911 -1.260 -5.246 1.00 90.88 88 GLU A O 1
ATOM 709 N N . LEU A 1 89 ? 6.412 -3.159 -6.332 1.00 92.31 89 LEU A N 1
ATOM 710 C CA . LEU A 1 89 ? 5.185 -3.419 -5.573 1.00 92.31 89 LEU A CA 1
ATOM 711 C C . LEU A 1 89 ? 5.436 -3.570 -4.072 1.00 92.31 89 LEU A C 1
ATOM 713 O O . LEU A 1 89 ? 4.621 -3.119 -3.268 1.00 92.31 89 LEU A O 1
ATOM 717 N N . ARG A 1 90 ? 6.555 -4.188 -3.684 1.00 93.31 90 ARG A N 1
ATOM 718 C CA . ARG A 1 90 ? 6.938 -4.356 -2.276 1.00 93.31 90 ARG A CA 1
ATOM 719 C C . ARG A 1 90 ? 7.299 -3.041 -1.610 1.00 93.31 90 ARG A C 1
ATOM 721 O O . ARG A 1 90 ? 6.845 -2.774 -0.497 1.00 93.31 90 ARG A O 1
ATOM 728 N N . VAL A 1 91 ? 8.097 -2.220 -2.289 1.00 95.25 91 VAL A N 1
ATOM 729 C CA . VAL A 1 91 ? 8.460 -0.884 -1.801 1.00 95.25 91 VAL A CA 1
ATOM 730 C C . VAL A 1 91 ? 7.200 -0.046 -1.603 1.00 95.25 91 VAL A C 1
ATOM 732 O O . VAL A 1 91 ? 7.018 0.567 -0.548 1.00 95.25 91 VAL A O 1
ATOM 735 N N . GLU A 1 92 ? 6.287 -0.088 -2.570 1.00 95.69 92 GLU A N 1
ATOM 736 C CA . GLU A 1 92 ? 5.045 0.666 -2.484 1.00 95.69 92 GLU A CA 1
ATOM 737 C C . GLU A 1 92 ? 4.110 0.123 -1.394 1.00 95.69 92 GLU A C 1
ATOM 739 O O . GLU A 1 92 ? 3.562 0.888 -0.599 1.00 95.69 92 GLU A O 1
ATOM 744 N N . ALA A 1 93 ? 3.995 -1.201 -1.251 1.00 96.00 93 ALA A N 1
ATOM 745 C CA . ALA A 1 93 ? 3.238 -1.820 -0.164 1.00 96.00 93 ALA A CA 1
ATOM 746 C C . ALA A 1 93 ? 3.759 -1.390 1.218 1.00 96.00 93 ALA A C 1
ATOM 748 O O . ALA A 1 93 ? 2.967 -1.138 2.132 1.00 96.00 93 ALA A O 1
ATOM 749 N N . GLN A 1 94 ? 5.076 -1.226 1.373 1.00 96.44 94 GLN A N 1
ATOM 750 C CA . GLN A 1 94 ? 5.679 -0.734 2.611 1.00 96.44 94 GLN A CA 1
ATOM 751 C C . GLN A 1 94 ? 5.329 0.737 2.895 1.00 96.44 94 GLN A C 1
ATOM 753 O O . GLN A 1 94 ? 5.045 1.084 4.047 1.00 96.44 94 GLN A O 1
ATOM 758 N N . LYS A 1 95 ? 5.289 1.599 1.870 1.00 97.12 95 LYS A N 1
ATOM 759 C CA . LYS A 1 95 ? 4.814 2.988 2.006 1.00 97.12 95 LYS A CA 1
ATOM 760 C C . LYS A 1 95 ? 3.343 3.020 2.432 1.00 97.12 95 LYS A C 1
ATOM 762 O O . LYS A 1 95 ? 2.998 3.712 3.392 1.00 97.12 95 LYS A O 1
ATOM 767 N N . LEU A 1 96 ? 2.491 2.220 1.787 1.00 97.56 96 LEU A N 1
ATOM 768 C CA . LEU A 1 96 ? 1.063 2.109 2.108 1.00 97.56 96 LEU A CA 1
ATOM 769 C C . LEU A 1 96 ? 0.830 1.561 3.526 1.00 97.56 96 LEU A C 1
ATOM 771 O O . LEU A 1 96 ? -0.059 2.036 4.234 1.00 97.56 96 LEU A O 1
ATOM 775 N N . LEU A 1 97 ? 1.669 0.629 3.992 1.00 97.31 97 LEU A N 1
ATOM 776 C CA . LEU A 1 97 ? 1.680 0.198 5.394 1.00 97.31 97 LEU A CA 1
ATOM 777 C C . LEU A 1 97 ? 2.003 1.355 6.336 1.00 97.31 97 LEU A C 1
ATOM 779 O O . LEU A 1 97 ? 1.353 1.483 7.371 1.00 97.31 97 LEU A O 1
ATOM 783 N N . GLY A 1 98 ? 2.971 2.203 5.990 1.00 97.19 98 GLY A N 1
ATOM 784 C CA . GLY A 1 98 ? 3.285 3.410 6.755 1.00 97.19 98 GLY A CA 1
ATOM 785 C C . GLY A 1 98 ? 2.070 4.327 6.915 1.00 97.19 98 GLY A C 1
ATOM 786 O O . GLY A 1 98 ? 1.758 4.741 8.033 1.00 97.19 98 GLY A O 1
ATOM 787 N N . ILE A 1 99 ? 1.334 4.565 5.825 1.00 97.31 99 ILE A N 1
ATOM 788 C CA . ILE A 1 99 ? 0.078 5.333 5.845 1.00 97.31 99 ILE A CA 1
ATOM 789 C C . ILE A 1 99 ? -0.943 4.661 6.771 1.00 97.31 99 ILE A C 1
ATOM 791 O O . ILE A 1 99 ? -1.516 5.321 7.637 1.00 97.31 99 ILE A O 1
ATOM 795 N N . LEU A 1 100 ? -1.130 3.343 6.652 1.00 97.56 100 LEU A N 1
ATOM 796 C CA . LEU A 1 100 ? -2.070 2.596 7.487 1.00 97.56 100 LEU A CA 1
ATOM 797 C C . LEU A 1 100 ? -1.722 2.661 8.981 1.00 97.56 100 LEU A C 1
ATOM 799 O O . LEU A 1 100 ? -2.620 2.802 9.811 1.00 97.56 100 LEU A O 1
ATOM 803 N N . GLN A 1 101 ? -0.437 2.582 9.341 1.00 97.38 101 GLN A N 1
ATOM 804 C CA . GLN A 1 101 ? -0.006 2.756 10.731 1.00 97.38 101 GLN A CA 1
ATOM 805 C C . GLN A 1 101 ? -0.268 4.187 11.215 1.00 97.38 101 GLN A C 1
ATOM 807 O O . GLN A 1 101 ? -0.743 4.369 12.333 1.00 97.38 101 GLN A O 1
ATOM 812 N N . GLY A 1 102 ? -0.037 5.198 10.371 1.00 97.50 102 GLY A N 1
ATOM 813 C CA . GLY A 1 102 ? -0.407 6.585 10.667 1.00 97.50 102 GLY A CA 1
ATOM 814 C C . GLY A 1 102 ? -1.902 6.740 10.960 1.00 97.50 102 GLY A C 1
ATOM 815 O O . GLY A 1 102 ? -2.279 7.325 11.975 1.00 97.50 102 GLY A O 1
ATOM 816 N N . LEU A 1 103 ? -2.756 6.132 10.131 1.00 96.94 103 LEU A N 1
ATOM 817 C CA . LEU A 1 103 ? -4.203 6.099 10.354 1.00 96.94 103 LEU A CA 1
ATOM 818 C C . LEU A 1 103 ? -4.570 5.384 11.659 1.00 96.94 103 LEU A C 1
ATOM 820 O O . LEU A 1 103 ? -5.424 5.866 12.399 1.00 96.94 103 LEU A O 1
ATOM 824 N N . LYS A 1 104 ? -3.893 4.279 11.988 1.00 96.31 104 LYS A N 1
ATOM 825 C CA . LYS A 1 104 ? -4.087 3.553 13.251 1.00 96.31 104 LYS A CA 1
ATOM 826 C C . LYS A 1 104 ? -3.769 4.418 14.468 1.00 96.31 104 LYS A C 1
ATOM 828 O O . LYS A 1 104 ? -4.535 4.419 15.428 1.00 96.31 104 LYS A O 1
ATOM 833 N N . PHE A 1 105 ? -2.681 5.189 14.428 1.00 97.12 105 PHE A N 1
ATOM 834 C CA . PHE A 1 105 ? -2.347 6.144 15.491 1.00 97.12 105 PHE A CA 1
ATOM 835 C C . PHE A 1 105 ? -3.363 7.285 15.600 1.00 97.12 105 PHE A C 1
ATOM 837 O O . PHE A 1 105 ? -3.626 7.761 16.701 1.00 97.12 105 PHE A O 1
ATOM 844 N N . ALA A 1 106 ? -3.984 7.672 14.486 1.00 96.12 106 ALA A N 1
ATOM 845 C CA . ALA A 1 106 ? -5.114 8.598 14.459 1.00 96.12 106 ALA A CA 1
ATOM 846 C C . ALA A 1 106 ? -6.457 7.942 14.850 1.00 96.12 106 ALA A C 1
ATOM 848 O O . ALA A 1 106 ? -7.511 8.557 14.686 1.00 96.12 106 ALA A O 1
ATOM 849 N N . ASN A 1 107 ? -6.435 6.697 15.345 1.00 95.25 107 ASN A N 1
ATOM 850 C CA . ASN A 1 107 ? -7.613 5.893 15.674 1.00 95.25 107 ASN A CA 1
ATOM 851 C C . ASN A 1 107 ? -8.618 5.789 14.513 1.00 95.25 107 ASN A C 1
ATOM 853 O O . ASN A 1 107 ? -9.829 5.784 14.729 1.00 95.25 107 ASN A O 1
ATOM 857 N N . TYR A 1 108 ? -8.103 5.756 13.281 1.00 95.56 108 TYR A N 1
ATOM 858 C CA . TYR A 1 108 ? -8.879 5.716 12.043 1.00 95.56 108 TYR A CA 1
ATOM 859 C C . TYR A 1 108 ? -9.977 6.785 11.988 1.00 95.56 108 TYR A C 1
ATOM 861 O O . TYR A 1 108 ? -11.100 6.500 11.573 1.00 95.56 108 TYR A O 1
ATOM 869 N N . SER A 1 109 ? -9.675 8.011 12.434 1.00 96.62 109 SER A N 1
ATOM 870 C CA . SER A 1 109 ? -10.651 9.098 12.367 1.00 96.62 109 SER A CA 1
ATOM 871 C C . SER A 1 109 ? -11.167 9.267 10.937 1.00 96.62 109 SER A C 1
ATOM 873 O O . SER A 1 109 ? -10.398 9.178 9.976 1.00 96.62 109 SER A O 1
ATOM 875 N N . THR A 1 110 ? -12.471 9.510 10.791 1.00 95.38 110 THR A N 1
ATOM 876 C CA . THR A 1 110 ? -13.122 9.611 9.477 1.00 95.38 110 THR A CA 1
ATOM 877 C C . THR A 1 110 ? -12.410 10.620 8.580 1.00 95.38 110 THR A C 1
ATOM 879 O O . THR A 1 110 ? -12.083 10.303 7.445 1.00 95.38 110 THR A O 1
ATOM 882 N N . GLU A 1 111 ? -12.055 11.783 9.129 1.00 96.12 111 GLU A N 1
ATOM 883 C CA . GLU A 1 111 ? -11.321 12.831 8.413 1.00 96.12 111 GLU A CA 1
ATOM 884 C C . GLU A 1 111 ? -9.924 12.373 7.953 1.00 96.12 111 GLU A C 1
ATOM 886 O O . GLU A 1 111 ? -9.497 12.688 6.843 1.00 96.12 111 GLU A O 1
ATOM 891 N N . ALA A 1 112 ? -9.192 11.616 8.780 1.00 96.06 112 ALA A N 1
ATOM 892 C CA . ALA A 1 112 ? -7.876 11.109 8.399 1.00 96.06 112 ALA A CA 1
ATOM 893 C C . ALA A 1 112 ? -7.982 10.043 7.301 1.00 96.06 112 ALA A C 1
ATOM 895 O O . ALA A 1 112 ? -7.179 10.045 6.368 1.00 96.06 112 ALA A O 1
ATOM 896 N N . VAL A 1 113 ? -8.979 9.157 7.395 1.00 96.81 113 VAL A N 1
ATOM 897 C CA . VAL A 1 113 ? -9.244 8.133 6.377 1.00 96.81 113 VAL A CA 1
ATOM 898 C C . VAL A 1 113 ? -9.660 8.781 5.060 1.00 96.81 113 VAL A C 1
ATOM 900 O O . VAL A 1 113 ? -9.112 8.416 4.025 1.00 96.81 113 VAL A O 1
ATOM 903 N N . GLU A 1 114 ? -10.560 9.765 5.084 1.00 96.75 114 GLU A N 1
ATOM 904 C CA . GLU A 1 114 ? -10.986 10.505 3.889 1.00 96.75 114 GLU A CA 1
ATOM 905 C C . GLU A 1 114 ? -9.802 11.183 3.197 1.00 96.75 114 GLU A C 1
ATOM 907 O O . GLU A 1 114 ? -9.591 10.961 2.007 1.00 96.75 114 GLU A O 1
ATOM 912 N N . ARG A 1 115 ? -8.961 11.912 3.944 1.00 97.06 115 ARG A N 1
ATOM 913 C CA . ARG A 1 115 ? -7.752 12.538 3.381 1.00 97.06 115 ARG A CA 1
ATOM 914 C C . ARG A 1 115 ? -6.774 11.524 2.799 1.00 97.06 115 ARG A C 1
ATOM 916 O O . ARG A 1 115 ? -6.175 11.776 1.756 1.00 97.06 115 ARG A O 1
ATOM 923 N N . ALA A 1 116 ? -6.581 10.390 3.472 1.00 96.50 116 ALA A N 1
ATOM 924 C CA . ALA A 1 116 ? -5.708 9.339 2.965 1.00 96.50 116 ALA A CA 1
ATOM 925 C C . ALA A 1 116 ? -6.266 8.730 1.673 1.00 96.50 116 ALA A C 1
ATOM 927 O O . ALA A 1 116 ? -5.517 8.552 0.718 1.00 96.50 116 ALA A O 1
ATOM 928 N N . VAL A 1 117 ? -7.571 8.454 1.617 1.00 97.56 117 VAL A N 1
ATOM 929 C CA . VAL A 1 117 ? -8.240 7.948 0.412 1.00 97.56 117 VAL A CA 1
ATOM 930 C C . VAL A 1 117 ? -8.103 8.939 -0.740 1.00 97.56 117 VAL A C 1
ATOM 932 O O . VAL A 1 117 ? -7.694 8.535 -1.821 1.00 97.56 117 VAL A O 1
ATOM 935 N N . GLU A 1 118 ? -8.364 10.223 -0.507 1.00 97.12 118 GLU A N 1
ATOM 936 C CA . GLU A 1 118 ? -8.261 11.267 -1.529 1.00 97.12 118 GLU A CA 1
ATOM 937 C C . GLU A 1 118 ? -6.825 11.380 -2.080 1.00 97.12 118 GLU A C 1
ATOM 939 O O . GLU A 1 118 ? -6.611 11.430 -3.292 1.00 97.12 118 GLU A O 1
ATOM 944 N N . GLY A 1 119 ? -5.815 11.316 -1.205 1.00 96.81 119 GLY A N 1
ATOM 945 C CA . GLY A 1 119 ? -4.407 11.265 -1.611 1.00 96.81 119 GLY A CA 1
ATOM 946 C C . GLY A 1 119 ? -4.067 10.034 -2.459 1.00 96.81 119 GLY A C 1
ATOM 947 O O . GLY A 1 119 ? -3.416 10.158 -3.496 1.00 96.81 119 GLY A O 1
ATOM 948 N N . LEU A 1 120 ? -4.547 8.855 -2.057 1.00 96.50 120 LEU A N 1
ATOM 949 C CA . LEU A 1 120 ? -4.328 7.606 -2.791 1.00 96.50 120 LEU A CA 1
ATOM 950 C C . LEU A 1 120 ? -5.064 7.577 -4.137 1.00 96.50 120 LEU A C 1
ATOM 952 O O . LEU A 1 120 ? -4.554 6.993 -5.089 1.00 96.50 120 LEU A O 1
ATOM 956 N N . GLU A 1 121 ? -6.234 8.206 -4.247 1.00 95.81 121 GLU A N 1
ATOM 957 C CA . GLU A 1 121 ? -6.967 8.331 -5.512 1.00 95.81 121 GLU A CA 1
ATOM 958 C C . GLU A 1 121 ? -6.276 9.275 -6.497 1.00 95.81 121 GLU A C 1
ATOM 960 O O . GLU A 1 121 ? -6.285 9.015 -7.702 1.00 95.81 121 GLU A O 1
ATOM 965 N N . ASN A 1 122 ? -5.624 10.326 -6.001 1.00 96.81 122 ASN A N 1
ATOM 966 C CA . ASN A 1 122 ? -4.786 11.188 -6.833 1.00 96.81 122 ASN A CA 1
ATOM 967 C C . ASN A 1 122 ? -3.566 10.424 -7.371 1.00 96.81 122 ASN A C 1
ATOM 969 O O . ASN A 1 122 ? -3.282 10.492 -8.567 1.00 96.81 122 ASN A O 1
ATOM 973 N N . GLU A 1 123 ? -2.884 9.645 -6.523 1.00 94.88 123 GLU A N 1
ATOM 974 C CA . GLU A 1 123 ? -1.778 8.779 -6.962 1.00 94.88 123 GLU A CA 1
ATOM 975 C C . GLU A 1 123 ? -2.268 7.712 -7.961 1.00 94.88 123 GLU A C 1
ATOM 977 O O . GLU A 1 123 ? -1.656 7.515 -9.010 1.00 94.88 123 GLU A O 1
ATOM 982 N N . LEU A 1 124 ? -3.425 7.090 -7.709 1.00 93.88 124 LEU A N 1
ATOM 983 C CA . LEU A 1 124 ? -4.052 6.144 -8.635 1.00 93.88 124 LEU A CA 1
ATOM 984 C C . LEU A 1 124 ? -4.383 6.791 -9.988 1.00 93.88 124 LEU A C 1
ATOM 986 O O . LEU A 1 124 ? -4.160 6.176 -11.030 1.00 93.88 124 LEU A O 1
ATOM 990 N N . SER A 1 125 ? -4.882 8.028 -9.985 1.00 93.88 125 SER A N 1
ATOM 991 C CA . SER A 1 125 ? -5.194 8.778 -11.207 1.00 93.88 125 SER A CA 1
ATOM 992 C C . SER A 1 125 ? -3.944 9.043 -12.045 1.00 93.88 125 SER A C 1
ATOM 994 O O . SER A 1 125 ? -3.988 8.876 -13.260 1.00 93.88 125 SER A O 1
ATOM 996 N N . ALA A 1 126 ? -2.816 9.364 -11.404 1.00 95.25 126 ALA A N 1
ATOM 997 C CA . ALA A 1 126 ? -1.533 9.515 -12.090 1.00 95.25 126 ALA A CA 1
ATOM 998 C C . ALA A 1 126 ? -1.036 8.183 -12.681 1.00 95.25 126 ALA A C 1
ATOM 1000 O O . ALA A 1 126 ? -0.578 8.129 -13.820 1.00 95.25 126 ALA A O 1
ATOM 1001 N N . LEU A 1 127 ? -1.177 7.073 -11.947 1.00 93.69 127 LEU A N 1
ATOM 1002 C CA . LEU A 1 127 ? -0.786 5.749 -12.445 1.00 93.69 127 LEU A CA 1
ATOM 1003 C C . LEU A 1 127 ? -1.608 5.321 -13.671 1.00 93.69 127 LEU A C 1
ATOM 1005 O O . LEU A 1 127 ? -1.072 4.6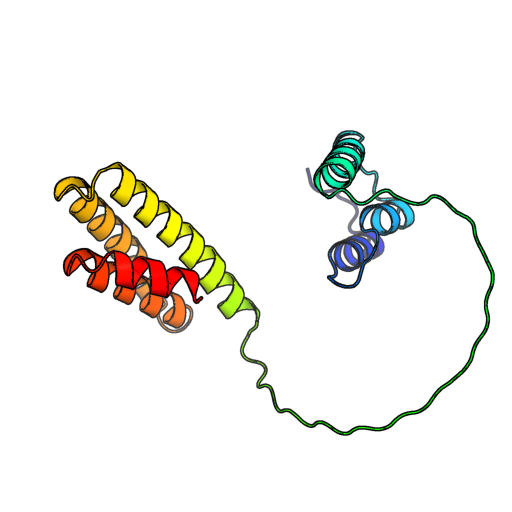73 -14.576 1.00 93.69 127 LEU A O 1
ATOM 1009 N N . LEU A 1 128 ? -2.886 5.709 -13.717 1.00 92.69 128 LEU A N 1
ATOM 1010 C CA . LEU A 1 128 ? -3.805 5.434 -14.822 1.00 92.69 128 LEU A CA 1
ATOM 1011 C C . LEU A 1 128 ? -3.453 6.167 -16.126 1.00 92.69 128 LEU A C 1
ATOM 1013 O O . LEU A 1 128 ? -3.996 5.791 -17.165 1.00 92.69 128 LEU A O 1
ATOM 1017 N N . GLU A 1 129 ? -2.540 7.144 -16.117 1.00 95.12 129 GLU A N 1
ATOM 1018 C CA . GLU A 1 129 ? -2.036 7.772 -17.349 1.00 95.12 129 GLU A CA 1
ATOM 1019 C C . GLU A 1 129 ? -1.267 6.769 -18.228 1.00 95.12 129 GLU A C 1
ATOM 1021 O O . GLU A 1 129 ? -1.372 6.810 -19.454 1.00 95.12 129 GLU A O 1
ATOM 1026 N N . ASN A 1 130 ? -0.557 5.815 -17.609 1.00 92.69 130 ASN A N 1
ATOM 1027 C CA . ASN A 1 130 ? 0.206 4.761 -18.290 1.00 92.69 130 ASN A CA 1
ATOM 1028 C C . ASN A 1 130 ? -0.168 3.366 -17.751 1.00 92.69 130 ASN A C 1
ATOM 1030 O O . ASN A 1 130 ? 0.641 2.673 -17.126 1.00 92.69 130 ASN A O 1
ATOM 1034 N N . PRO A 1 131 ? -1.399 2.891 -18.005 1.00 86.44 131 PRO A N 1
ATOM 1035 C CA . PRO A 1 131 ? -1.961 1.749 -17.288 1.00 86.44 131 PRO A CA 1
ATOM 1036 C C . PRO A 1 131 ? -1.298 0.413 -17.638 1.00 86.44 131 PRO A C 1
ATOM 1038 O O . PRO A 1 131 ? -1.361 -0.530 -16.855 1.00 86.44 131 PRO A O 1
ATOM 1041 N N . LYS A 1 132 ? -0.657 0.314 -18.809 1.00 88.12 132 LYS A N 1
ATOM 1042 C CA . LYS A 1 132 ? 0.071 -0.893 -19.227 1.00 88.12 132 LYS A CA 1
ATOM 1043 C C . LYS A 1 132 ? 1.359 -1.098 -18.434 1.00 88.12 132 LYS A C 1
ATOM 1045 O O . LYS A 1 132 ? 1.724 -2.237 -18.176 1.00 88.12 132 LYS A O 1
ATOM 1050 N N . GLU A 1 133 ? 2.023 -0.007 -18.070 1.00 86.75 133 GLU A N 1
ATOM 1051 C CA . GLU A 1 133 ? 3.285 -0.028 -17.328 1.00 86.75 133 GLU A CA 1
ATOM 1052 C C . GLU A 1 133 ? 3.019 -0.147 -15.823 1.00 86.75 133 GLU A C 1
ATOM 1054 O O . GLU A 1 133 ? 3.720 -0.872 -15.126 1.00 86.75 133 GLU A O 1
ATOM 1059 N N . ASN A 1 134 ? 1.920 0.452 -15.351 1.00 91.19 134 ASN A N 1
ATOM 1060 C CA . ASN A 1 134 ? 1.586 0.562 -13.931 1.00 91.19 134 ASN A CA 1
ATOM 1061 C C . ASN A 1 134 ? 0.535 -0.443 -13.440 1.00 91.19 134 ASN A C 1
ATOM 1063 O O . ASN A 1 134 ? -0.017 -0.266 -12.355 1.00 91.19 134 ASN A O 1
ATOM 1067 N N . LEU A 1 135 ? 0.206 -1.481 -14.214 1.00 92.62 135 LEU A N 1
ATOM 1068 C CA . LEU A 1 135 ? -0.942 -2.354 -13.929 1.00 92.62 135 LEU A CA 1
ATOM 1069 C C . LEU A 1 135 ? -0.918 -2.945 -12.509 1.00 92.62 135 LEU A C 1
ATOM 1071 O O . LEU A 1 135 ? -1.947 -2.977 -11.833 1.00 92.62 135 LEU A O 1
ATOM 1075 N N . GLY A 1 136 ? 0.257 -3.386 -12.049 1.00 92.69 136 GLY A N 1
ATOM 1076 C CA . GLY A 1 136 ? 0.430 -3.914 -10.696 1.00 92.69 136 GLY A CA 1
ATOM 1077 C C . GLY A 1 136 ? 0.142 -2.863 -9.622 1.00 92.69 136 GLY A C 1
ATOM 1078 O O . GLY A 1 136 ? -0.620 -3.126 -8.692 1.00 92.69 136 GLY A O 1
ATOM 1079 N N . LEU A 1 137 ? 0.708 -1.661 -9.773 1.00 94.75 137 LEU A N 1
ATOM 1080 C CA . LEU A 1 137 ? 0.516 -0.554 -8.835 1.00 94.75 137 LEU A CA 1
ATOM 1081 C C . LEU A 1 137 ? -0.944 -0.093 -8.825 1.00 94.75 137 LEU A C 1
ATOM 1083 O O . LEU A 1 137 ? -1.527 0.076 -7.761 1.00 94.75 137 LEU A O 1
ATOM 1087 N N . ILE A 1 138 ? -1.588 0.004 -9.987 1.00 95.62 138 ILE A N 1
ATOM 1088 C CA . ILE A 1 138 ? -3.022 0.306 -10.095 1.00 95.62 138 ILE A CA 1
ATOM 1089 C C . ILE A 1 138 ? -3.847 -0.714 -9.300 1.00 95.62 138 ILE A C 1
ATOM 1091 O O . ILE A 1 138 ? -4.736 -0.335 -8.533 1.00 95.62 138 ILE A O 1
ATOM 1095 N N . GLY A 1 139 ? -3.542 -2.008 -9.438 1.00 94.88 139 GLY A N 1
ATOM 1096 C CA . GLY A 1 139 ? -4.191 -3.075 -8.673 1.00 94.88 139 GLY A CA 1
ATOM 1097 C C . GLY A 1 139 ? -3.971 -2.943 -7.162 1.00 94.88 139 GLY A C 1
ATOM 1098 O O . GLY A 1 139 ? -4.917 -3.076 -6.382 1.00 94.88 139 GLY A O 1
ATOM 1099 N N . LEU A 1 140 ? -2.745 -2.624 -6.746 1.00 96.50 140 LEU A N 1
ATOM 1100 C CA . LEU A 1 140 ? -2.390 -2.394 -5.346 1.00 96.50 140 LEU A CA 1
ATOM 1101 C C . LEU A 1 140 ? -3.181 -1.216 -4.758 1.00 96.50 140 LEU A C 1
ATOM 1103 O O . LEU A 1 140 ? -3.921 -1.390 -3.789 1.00 96.50 140 LEU A O 1
ATOM 1107 N N . TYR A 1 141 ? -3.086 -0.040 -5.376 1.00 96.62 141 TYR A N 1
ATOM 1108 C CA . TYR A 1 141 ? -3.733 1.188 -4.913 1.00 96.62 141 TYR A CA 1
ATOM 1109 C C . TYR A 1 141 ? -5.252 1.087 -4.891 1.00 96.62 141 TYR A C 1
ATOM 1111 O O . TYR A 1 141 ? -5.877 1.449 -3.895 1.00 96.62 141 TYR A O 1
ATOM 1119 N N . SER A 1 142 ? -5.857 0.547 -5.950 1.00 96.56 142 SER A N 1
ATOM 1120 C CA . SER A 1 142 ? -7.308 0.345 -5.996 1.00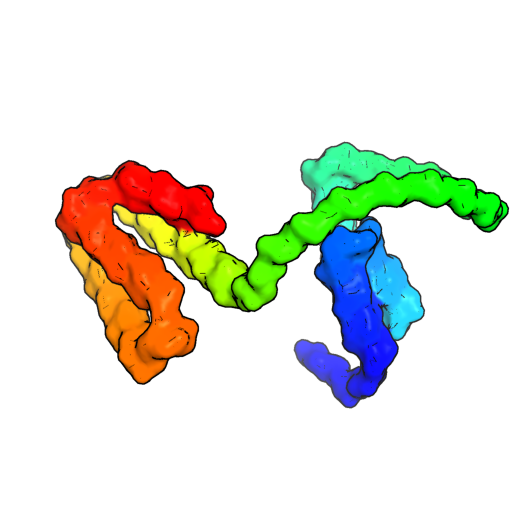 96.56 142 SER A CA 1
ATOM 1121 C C . SER A 1 142 ? -7.790 -0.589 -4.882 1.00 96.56 142 SER A C 1
ATOM 1123 O O . SER A 1 142 ? -8.805 -0.310 -4.241 1.00 96.56 142 SER A O 1
ATOM 1125 N N . THR A 1 143 ? -7.033 -1.650 -4.584 1.00 97.06 143 THR A N 1
ATOM 1126 C CA . THR A 1 143 ? -7.336 -2.562 -3.472 1.00 97.06 143 THR A CA 1
ATOM 1127 C C . THR A 1 143 ? -7.239 -1.851 -2.124 1.00 97.06 143 THR A C 1
ATOM 1129 O O . THR A 1 143 ? -8.127 -2.015 -1.283 1.00 97.06 143 THR A O 1
ATOM 11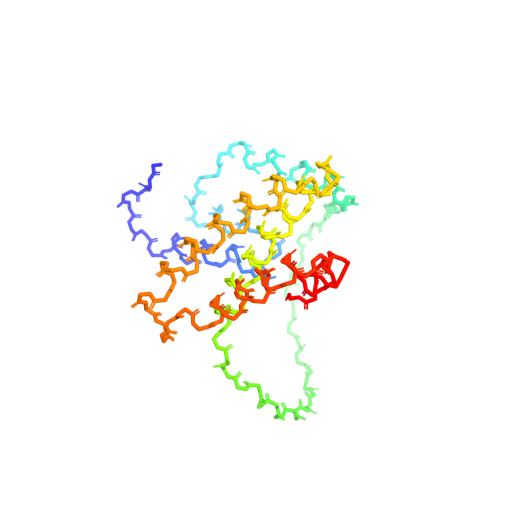32 N N . VAL A 1 144 ? -6.201 -1.035 -1.911 1.00 97.56 144 VAL A N 1
ATOM 1133 C CA . VAL A 1 144 ? -6.041 -0.257 -0.673 1.00 97.56 144 VAL A CA 1
ATOM 1134 C C . VAL A 1 144 ? -7.180 0.740 -0.491 1.00 97.56 144 VAL A C 1
ATOM 1136 O O . VAL A 1 144 ? -7.814 0.743 0.564 1.00 97.56 144 VAL A O 1
ATOM 1139 N N . VAL A 1 145 ? -7.488 1.533 -1.519 1.00 97.50 145 VAL A N 1
ATOM 1140 C CA . VAL A 1 145 ? -8.592 2.504 -1.504 1.00 97.50 145 VAL A CA 1
ATOM 1141 C C . VAL A 1 145 ? -9.917 1.813 -1.182 1.00 97.50 145 VAL A C 1
ATOM 1143 O O . VAL A 1 145 ? -10.653 2.269 -0.305 1.00 97.50 145 VAL A O 1
ATOM 1146 N N . TYR A 1 146 ? -10.205 0.682 -1.834 1.00 97.50 146 TYR A N 1
ATOM 1147 C CA . TYR A 1 146 ? -11.411 -0.100 -1.568 1.00 97.50 146 TYR A CA 1
ATOM 1148 C C . TYR A 1 146 ? -11.485 -0.569 -0.107 1.00 97.50 146 TYR A C 1
ATOM 1150 O O . TYR A 1 146 ? -12.503 -0.376 0.555 1.00 97.50 146 TYR A O 1
ATOM 1158 N N . LEU A 1 147 ? -10.410 -1.155 0.428 1.00 97.00 147 LEU A N 1
ATOM 1159 C CA . LEU A 1 147 ? -10.408 -1.670 1.800 1.00 97.00 147 LEU A CA 1
ATOM 1160 C C . LEU A 1 147 ? -10.469 -0.560 2.857 1.00 97.00 147 LEU A C 1
ATOM 1162 O O . LEU A 1 147 ? -11.105 -0.768 3.891 1.00 97.00 147 LEU A O 1
ATOM 1166 N N . LEU A 1 148 ? -9.856 0.601 2.602 1.00 96.19 148 LEU A N 1
ATOM 1167 C CA . LEU A 1 148 ? -9.954 1.773 3.477 1.00 96.19 148 LEU A CA 1
ATOM 1168 C C . LEU A 1 148 ? -11.386 2.309 3.540 1.00 96.19 148 LEU A C 1
ATOM 1170 O O . LEU A 1 148 ? -11.893 2.535 4.636 1.00 96.19 148 LEU A O 1
ATOM 1174 N N . ARG A 1 149 ? -12.058 2.452 2.390 1.00 95.12 149 ARG A N 1
ATOM 1175 C CA . ARG A 1 149 ? -13.462 2.900 2.318 1.00 95.12 149 ARG A CA 1
ATOM 1176 C C . ARG A 1 149 ? -14.417 1.967 3.048 1.00 95.12 149 ARG A C 1
ATOM 1178 O O . ARG A 1 149 ? -15.351 2.414 3.702 1.00 95.12 149 ARG A O 1
ATOM 1185 N N . GLU A 1 150 ? -14.158 0.671 2.958 1.00 96.75 150 GLU A N 1
ATOM 1186 C CA . GLU A 1 150 ? -14.942 -0.362 3.632 1.00 96.75 150 GLU A CA 1
ATOM 1187 C C . GLU A 1 150 ? -14.611 -0.499 5.130 1.00 96.75 150 GLU A C 1
ATOM 1189 O O . GLU A 1 150 ? -15.199 -1.343 5.806 1.00 96.75 150 GLU A O 1
ATOM 1194 N N . GLY A 1 151 ? -13.636 0.258 5.649 1.00 95.50 151 GLY A N 1
ATOM 1195 C CA . GLY A 1 151 ? -13.178 0.155 7.038 1.00 95.50 151 GLY A CA 1
ATOM 1196 C C . GLY A 1 151 ? -12.519 -1.187 7.381 1.00 95.50 151 GLY A C 1
ATOM 1197 O O . GLY A 1 151 ? -12.409 -1.550 8.549 1.00 95.50 151 GLY A O 1
ATOM 1198 N N . LYS A 1 152 ? -12.080 -1.959 6.378 1.00 97.56 152 LYS A N 1
ATOM 1199 C CA . LYS A 1 152 ? -11.515 -3.312 6.541 1.00 97.56 152 LYS A CA 1
ATOM 1200 C C . LYS A 1 152 ? -10.014 -3.247 6.841 1.00 97.56 152 LYS A C 1
ATOM 1202 O O . LYS A 1 152 ? -9.200 -3.824 6.115 1.00 97.56 152 LYS A O 1
ATOM 1207 N N . PHE A 1 153 ? -9.644 -2.539 7.907 1.00 96.69 153 PHE A N 1
ATOM 1208 C CA . PHE A 1 153 ? -8.251 -2.199 8.215 1.00 96.69 153 PHE A CA 1
ATOM 1209 C C . PHE A 1 153 ? -7.373 -3.416 8.527 1.00 96.69 153 PHE A C 1
ATOM 1211 O O . PHE A 1 153 ? -6.250 -3.475 8.029 1.00 96.69 153 PHE A O 1
ATOM 1218 N N . GLU A 1 154 ? -7.855 -4.425 9.269 1.00 95.94 154 GLU A N 1
ATOM 1219 C CA . GLU A 1 154 ? -7.025 -5.614 9.536 1.00 95.94 154 GLU A CA 1
ATOM 1220 C C . GLU A 1 154 ? -6.775 -6.428 8.265 1.00 95.94 154 GLU A C 1
ATOM 1222 O O . GLU A 1 154 ? -5.681 -6.954 8.052 1.00 95.94 154 GLU A O 1
ATOM 1227 N N . LYS A 1 155 ? -7.787 -6.513 7.391 1.00 96.88 155 LYS A N 1
ATOM 1228 C CA . LYS A 1 155 ? -7.655 -7.194 6.100 1.00 96.88 155 LYS A CA 1
ATOM 1229 C C . LYS A 1 155 ? -6.634 -6.481 5.216 1.00 96.88 155 LYS A C 1
ATOM 1231 O O . LYS A 1 155 ? -5.834 -7.149 4.567 1.00 96.88 155 LYS A O 1
ATOM 1236 N N . LEU A 1 156 ? -6.656 -5.150 5.216 1.00 96.94 156 LEU A N 1
ATOM 1237 C CA . LEU A 1 156 ? -5.687 -4.328 4.503 1.00 96.94 156 LEU A CA 1
ATOM 1238 C C . LEU A 1 156 ? -4.268 -4.514 5.048 1.00 96.94 156 LEU A C 1
ATOM 1240 O O . LEU A 1 156 ? -3.344 -4.733 4.271 1.00 96.94 156 LEU A O 1
ATOM 1244 N N . GLU A 1 157 ? -4.095 -4.484 6.371 1.00 96.19 157 GLU A N 1
ATOM 1245 C CA . GLU A 1 157 ? -2.786 -4.691 6.995 1.00 96.19 157 GLU A CA 1
ATOM 1246 C C . GLU A 1 157 ? -2.208 -6.061 6.632 1.00 96.19 157 GLU A C 1
ATOM 1248 O O . GLU A 1 157 ? -1.036 -6.166 6.273 1.00 96.19 157 GLU A O 1
ATOM 1253 N N . LYS A 1 158 ? -3.035 -7.110 6.689 1.00 97.50 158 LYS A N 1
ATOM 1254 C CA . LYS A 1 158 ? -2.622 -8.462 6.310 1.00 97.50 158 LYS A CA 1
ATOM 1255 C C . LYS A 1 158 ? -2.222 -8.534 4.836 1.00 97.50 158 LYS A C 1
ATOM 1257 O O . LYS A 1 158 ? -1.144 -9.030 4.538 1.00 97.50 158 LYS A O 1
ATOM 1262 N N . PHE A 1 159 ? -3.059 -7.998 3.947 1.00 95.50 159 PHE A N 1
ATOM 1263 C CA . PHE A 1 159 ? -2.798 -7.970 2.509 1.00 95.50 159 PHE A CA 1
ATOM 1264 C C . PHE A 1 159 ? -1.450 -7.315 2.182 1.00 95.50 159 PHE A C 1
ATOM 1266 O O . PHE A 1 159 ? -0.648 -7.900 1.464 1.00 95.50 159 PHE A O 1
ATOM 1273 N N . LEU A 1 160 ? -1.164 -6.146 2.762 1.00 95.00 160 LEU A N 1
ATOM 1274 C CA . LEU A 1 160 ? 0.080 -5.425 2.489 1.00 95.00 160 LEU A CA 1
ATOM 1275 C C . LEU A 1 160 ? 1.330 -6.093 3.084 1.00 95.00 160 LEU A C 1
ATOM 1277 O O . LEU A 1 160 ? 2.425 -5.877 2.581 1.00 95.00 160 LEU A O 1
ATOM 1281 N N . ARG A 1 161 ? 1.194 -6.888 4.153 1.00 94.69 161 ARG A N 1
ATOM 1282 C CA . ARG A 1 161 ? 2.313 -7.641 4.755 1.00 94.69 161 ARG A CA 1
ATOM 1283 C C . ARG A 1 161 ? 2.669 -8.920 3.995 1.00 94.69 161 ARG A C 1
ATOM 1285 O O . ARG A 1 161 ? 3.733 -9.478 4.244 1.00 94.69 161 ARG A O 1
ATOM 1292 N N . GLU A 1 162 ? 1.762 -9.417 3.160 1.00 93.31 162 GLU A N 1
ATOM 1293 C CA . GLU A 1 162 ? 1.927 -10.664 2.402 1.00 93.31 162 GLU A CA 1
ATOM 1294 C C . GLU A 1 162 ? 2.555 -10.452 1.009 1.00 93.31 162 GLU A C 1
ATOM 1296 O O . GLU A 1 162 ? 2.900 -11.437 0.354 1.00 93.31 162 GLU A O 1
ATOM 1301 N N . LEU A 1 163 ? 2.723 -9.194 0.580 1.00 87.88 163 LEU A N 1
ATOM 1302 C CA . LEU A 1 163 ? 3.429 -8.771 -0.641 1.00 87.88 163 LEU A CA 1
ATOM 1303 C C . LEU A 1 163 ? 4.957 -8.777 -0.439 1.00 87.88 163 LEU A C 1
ATOM 1305 O O . LEU A 1 163 ? 5.684 -9.354 -1.291 1.00 87.88 163 LEU A O 1
#